Protein AF-A0A1W9TP32-F1 (afdb_monomer_lite)

pLDDT: mean 83.86, std 13.29, range [55.12, 97.12]

Structure (mmCIF, N/CA/C/O backbone):
data_AF-A0A1W9TP32-F1
#
_entry.id   AF-A0A1W9TP32-F1
#
loop_
_atom_site.group_PDB
_atom_site.id
_atom_site.type_symbol
_atom_site.label_atom_id
_atom_site.label_alt_id
_atom_site.label_comp_id
_atom_site.label_asym_id
_atom_site.label_entity_id
_atom_site.label_seq_id
_atom_site.pdbx_PDB_ins_code
_atom_site.Cartn_x
_atom_site.Cartn_y
_atom_site.Cartn_z
_atom_site.occupancy
_atom_site.B_iso_or_equiv
_atom_site.auth_seq_id
_atom_site.auth_comp_id
_atom_site.auth_asym_id
_atom_site.auth_atom_id
_atom_site.pdbx_PDB_model_num
ATOM 1 N N . MET A 1 1 ? 35.164 -2.280 -26.044 1.00 69.62 1 MET A N 1
ATOM 2 C CA . MET A 1 1 ? 34.606 -1.096 -25.344 1.00 69.62 1 MET A CA 1
ATOM 3 C C . MET A 1 1 ? 33.566 -0.341 -26.167 1.00 69.62 1 MET A C 1
ATOM 5 O O . MET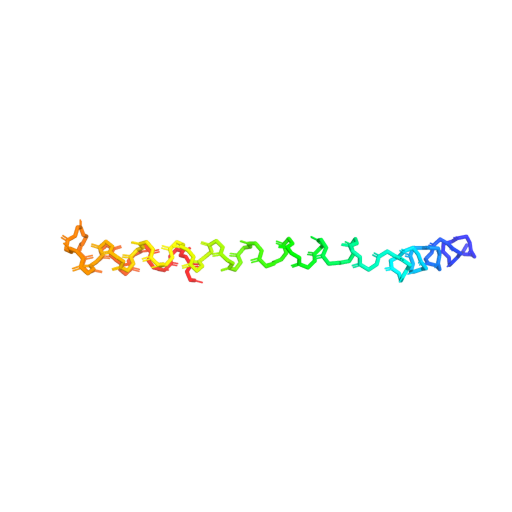 A 1 1 ? 32.473 -0.155 -25.658 1.00 69.62 1 MET A O 1
ATOM 9 N N . PHE A 1 2 ? 33.835 0.040 -27.423 1.00 79.38 2 PHE A N 1
ATOM 10 C CA . PHE A 1 2 ? 32.889 0.820 -28.250 1.00 79.38 2 PHE A CA 1
ATOM 11 C C . PHE A 1 2 ? 31.524 0.155 -28.502 1.00 79.38 2 PHE A C 1
ATOM 13 O O . PHE A 1 2 ? 30.513 0.845 -28.573 1.00 79.38 2 PHE A O 1
ATOM 20 N N . PHE A 1 3 ? 31.474 -1.177 -28.568 1.00 84.06 3 PHE A N 1
ATOM 21 C CA . PHE A 1 3 ? 30.229 -1.918 -28.801 1.00 84.06 3 PHE A CA 1
ATOM 22 C C . PHE A 1 3 ? 29.193 -1.728 -27.676 1.00 84.06 3 PHE A C 1
ATOM 24 O O . PHE A 1 3 ? 28.007 -1.571 -27.947 1.00 84.06 3 PHE A O 1
ATOM 31 N N . PHE A 1 4 ? 29.644 -1.658 -26.417 1.00 85.50 4 PHE A N 1
ATOM 32 C CA . PHE A 1 4 ? 28.773 -1.382 -25.268 1.00 85.50 4 PHE A CA 1
ATOM 33 C C . PHE A 1 4 ? 28.213 0.043 -25.300 1.00 85.50 4 PHE A C 1
ATOM 35 O O . PHE A 1 4 ? 27.061 0.261 -24.943 1.00 85.50 4 PHE A O 1
ATOM 42 N N . LEU A 1 5 ? 29.007 1.005 -25.772 1.00 88.81 5 LEU A N 1
ATOM 43 C CA . LEU A 1 5 ? 28.588 2.401 -25.890 1.00 88.81 5 LEU A CA 1
ATOM 44 C C . LEU A 1 5 ? 27.493 2.551 -26.960 1.00 88.81 5 LEU A C 1
ATOM 46 O O . LEU A 1 5 ? 26.483 3.211 -26.730 1.00 88.81 5 LEU A O 1
ATOM 50 N N . LEU A 1 6 ? 27.642 1.849 -28.086 1.00 90.56 6 LEU A N 1
ATOM 51 C CA . LEU A 1 6 ? 26.630 1.774 -29.144 1.00 90.56 6 LEU A CA 1
ATOM 52 C C . LEU A 1 6 ? 25.334 1.102 -28.657 1.00 90.56 6 LEU A C 1
ATOM 54 O O . LEU A 1 6 ? 24.244 1.601 -28.930 1.00 90.56 6 LEU A O 1
ATOM 58 N N . LEU A 1 7 ? 25.447 0.025 -27.873 1.00 90.69 7 LEU A N 1
ATOM 59 C CA . LEU A 1 7 ? 24.303 -0.657 -27.259 1.00 90.69 7 LEU A CA 1
ATOM 60 C C . LEU A 1 7 ? 23.508 0.280 -26.331 1.00 90.69 7 LEU A C 1
ATOM 62 O O . LEU A 1 7 ? 22.283 0.335 -26.410 1.00 90.69 7 LEU A O 1
ATOM 66 N N . ILE A 1 8 ? 24.201 1.053 -25.489 1.00 89.81 8 ILE A N 1
ATOM 67 C CA . ILE A 1 8 ? 23.578 2.010 -24.560 1.00 89.81 8 ILE A CA 1
ATOM 68 C C . ILE A 1 8 ? 22.800 3.092 -25.321 1.00 89.81 8 ILE A C 1
ATOM 70 O O . ILE A 1 8 ? 21.670 3.405 -2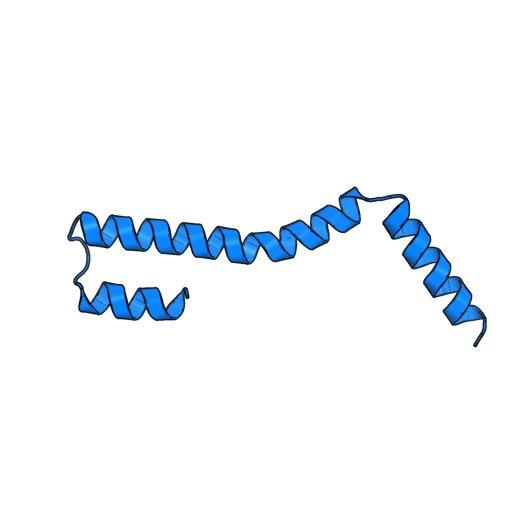4.951 1.00 89.81 8 ILE A O 1
ATOM 74 N N . ILE A 1 9 ? 23.359 3.624 -26.413 1.00 92.50 9 ILE A N 1
ATOM 75 C CA . ILE A 1 9 ? 22.685 4.637 -27.242 1.00 92.50 9 ILE A CA 1
ATOM 76 C C . ILE A 1 9 ? 21.386 4.085 -27.843 1.00 92.50 9 ILE A C 1
ATOM 78 O O . ILE A 1 9 ? 20.363 4.769 -27.822 1.00 92.50 9 ILE A O 1
ATOM 82 N N . VAL A 1 10 ? 21.397 2.842 -28.335 1.00 91.62 10 VAL A N 1
ATOM 83 C CA . VAL A 1 10 ? 20.203 2.195 -28.906 1.00 91.62 10 VAL A CA 1
ATOM 84 C C . VAL A 1 10 ? 19.119 1.991 -27.847 1.00 91.62 10 VAL A C 1
ATOM 86 O O . VAL A 1 10 ? 17.947 2.246 -28.121 1.00 91.62 10 VAL A O 1
ATOM 89 N N . ILE A 1 11 ? 19.501 1.591 -26.632 1.00 87.31 11 ILE A N 1
ATOM 90 C CA . ILE A 1 11 ? 18.568 1.427 -25.509 1.00 87.31 11 ILE A CA 1
ATOM 91 C C . ILE A 1 11 ? 17.914 2.770 -25.161 1.00 87.31 11 ILE A C 1
ATOM 93 O O . ILE A 1 11 ? 16.688 2.853 -25.094 1.00 87.31 11 ILE A O 1
ATOM 97 N N . ILE A 1 12 ? 18.707 3.834 -25.001 1.00 85.75 12 ILE A N 1
ATOM 98 C CA . ILE A 1 12 ? 18.192 5.178 -24.690 1.00 85.75 12 ILE A CA 1
ATOM 99 C C . ILE A 1 12 ? 17.247 5.661 -25.797 1.00 85.75 12 ILE A C 1
ATOM 101 O O . ILE A 1 12 ? 16.144 6.125 -25.510 1.00 85.75 12 ILE A O 1
ATOM 105 N N . TRP A 1 13 ? 17.635 5.500 -27.064 1.00 89.81 13 TRP A N 1
ATOM 106 C CA . TRP A 1 13 ? 16.809 5.895 -28.205 1.00 89.81 13 TRP A CA 1
ATOM 107 C C . TRP A 1 13 ? 15.479 5.132 -28.260 1.00 89.81 13 TRP A C 1
ATOM 109 O O . TRP A 1 13 ? 14.428 5.724 -28.513 1.00 89.81 13 TRP A O 1
ATOM 119 N N . TYR A 1 14 ? 15.501 3.829 -27.968 1.00 86.00 14 TYR A N 1
ATOM 120 C CA . TYR A 1 14 ? 14.301 2.997 -27.908 1.00 86.00 14 TYR A CA 1
ATOM 121 C C . TYR A 1 14 ? 13.323 3.464 -26.820 1.00 86.00 14 TYR A C 1
ATOM 123 O O . TYR A 1 14 ? 12.124 3.570 -27.090 1.00 86.00 14 TYR A O 1
ATOM 131 N N . PHE A 1 15 ? 13.827 3.792 -25.624 1.00 81.31 15 PHE A N 1
ATOM 132 C CA . PHE A 1 15 ? 13.012 4.328 -24.528 1.00 81.31 15 PHE A CA 1
ATOM 133 C C . PHE A 1 15 ? 12.480 5.741 -24.817 1.00 81.31 15 PHE A C 1
ATOM 135 O O . PHE A 1 15 ? 11.337 6.030 -24.475 1.00 81.31 15 PHE A O 1
ATOM 142 N N . MET A 1 16 ? 13.249 6.602 -25.498 1.00 78.44 16 MET A N 1
ATOM 143 C CA . MET A 1 16 ? 12.782 7.932 -25.926 1.00 78.44 16 MET A CA 1
ATOM 144 C C . MET A 1 16 ? 11.665 7.859 -26.975 1.00 78.44 16 MET A C 1
ATOM 146 O O . MET A 1 16 ? 10.745 8.672 -26.956 1.00 78.44 16 MET A O 1
ATOM 150 N N . LYS A 1 17 ? 11.742 6.895 -27.901 1.00 81.88 17 LYS A N 1
ATOM 151 C CA . LYS A 1 17 ? 10.762 6.735 -28.984 1.00 81.88 17 LYS A CA 1
ATOM 152 C C . LYS A 1 17 ? 9.488 6.009 -28.541 1.00 81.88 17 LYS A C 1
ATOM 154 O O . LYS A 1 17 ? 8.442 6.214 -29.147 1.00 81.88 17 LYS A O 1
ATOM 159 N N . ASN A 1 18 ? 9.568 5.200 -27.482 1.00 77.12 18 ASN A N 1
ATOM 160 C CA . ASN A 1 18 ? 8.437 4.477 -26.898 1.00 77.12 18 ASN A CA 1
ATOM 161 C C . ASN A 1 18 ? 8.169 4.948 -25.456 1.00 77.12 18 ASN A C 1
ATOM 163 O O . ASN A 1 18 ? 8.408 4.193 -24.507 1.00 77.12 18 ASN A O 1
ATOM 167 N N . PRO A 1 19 ? 7.640 6.171 -25.264 1.00 67.94 19 PRO A N 1
ATOM 168 C CA . PRO A 1 19 ? 7.339 6.695 -23.932 1.00 67.94 19 PRO A CA 1
ATOM 169 C C . PRO A 1 19 ? 6.290 5.851 -23.194 1.00 67.94 19 PRO A C 1
ATOM 171 O O . PRO A 1 19 ? 6.274 5.829 -21.969 1.00 67.94 19 PRO A O 1
ATOM 174 N N . GLU A 1 20 ? 5.449 5.095 -23.908 1.00 70.44 20 GLU A N 1
ATOM 175 C CA . GLU A 1 20 ? 4.512 4.139 -23.305 1.00 70.44 20 GLU A CA 1
ATOM 176 C C . GLU A 1 20 ? 5.217 2.975 -22.597 1.00 70.44 20 GLU A C 1
ATOM 178 O O . GLU A 1 20 ? 4.776 2.547 -21.533 1.00 70.44 20 GLU A O 1
ATOM 183 N N . ALA A 1 21 ? 6.352 2.499 -23.122 1.00 65.31 21 ALA A N 1
ATOM 184 C CA . ALA A 1 21 ? 7.148 1.462 -22.467 1.00 65.31 21 ALA A CA 1
ATOM 185 C C . ALA A 1 21 ? 7.779 1.980 -21.164 1.00 65.31 21 ALA A C 1
ATOM 187 O O . ALA A 1 21 ? 7.835 1.252 -20.175 1.00 65.31 21 ALA A O 1
ATOM 188 N N . ALA A 1 22 ? 8.185 3.255 -21.135 1.00 62.88 22 ALA A N 1
ATOM 189 C CA . ALA A 1 22 ? 8.645 3.923 -19.918 1.00 62.88 22 ALA A CA 1
ATOM 190 C C . ALA A 1 22 ? 7.497 4.149 -18.914 1.00 62.88 22 ALA A C 1
ATOM 192 O O . ALA A 1 22 ? 7.672 3.918 -17.718 1.00 62.88 22 ALA A O 1
ATOM 193 N N . ARG A 1 23 ? 6.296 4.518 -19.389 1.00 63.75 23 ARG A N 1
ATOM 194 C CA . ARG A 1 23 ? 5.095 4.642 -18.544 1.00 63.75 23 ARG A CA 1
ATOM 195 C C . ARG A 1 23 ? 4.685 3.311 -17.924 1.00 63.75 23 ARG A C 1
ATOM 197 O O . ARG A 1 23 ? 4.351 3.293 -16.751 1.00 63.75 23 ARG A O 1
ATOM 204 N N . LYS A 1 24 ? 4.793 2.198 -18.654 1.00 59.59 24 LYS A N 1
ATOM 205 C CA . LYS A 1 24 ? 4.483 0.855 -18.135 1.00 59.59 24 LYS A CA 1
ATOM 206 C C . LYS A 1 24 ? 5.426 0.418 -17.004 1.00 59.59 24 LYS A C 1
ATOM 208 O O . LYS A 1 24 ? 5.014 -0.309 -16.107 1.00 59.59 24 LYS A O 1
ATOM 213 N N . ILE A 1 25 ? 6.679 0.880 -17.029 1.00 61.34 25 ILE A N 1
ATOM 214 C CA . ILE A 1 25 ? 7.642 0.688 -15.931 1.00 61.34 25 ILE A CA 1
ATOM 215 C C . ILE A 1 25 ? 7.271 1.568 -14.725 1.00 61.34 25 ILE A C 1
ATOM 217 O O . ILE A 1 25 ? 7.329 1.098 -13.591 1.00 61.34 25 ILE A O 1
ATOM 221 N N . GLY A 1 26 ? 6.834 2.810 -14.963 1.00 58.47 26 GLY A N 1
ATOM 222 C CA . GLY A 1 26 ? 6.305 3.693 -13.915 1.00 58.47 26 GLY A CA 1
ATOM 223 C C . GLY A 1 26 ? 5.010 3.174 -13.273 1.00 58.47 26 GLY A C 1
ATOM 224 O O . GLY A 1 26 ? 4.868 3.228 -12.055 1.00 58.47 26 GLY A O 1
ATOM 225 N N . ASP A 1 27 ? 4.104 2.592 -14.060 1.00 56.59 27 ASP A N 1
ATOM 226 C CA . ASP A 1 27 ? 2.877 1.953 -13.565 1.00 56.59 27 ASP A CA 1
ATOM 227 C C . ASP A 1 27 ? 3.171 0.707 -12.727 1.00 56.59 27 ASP A C 1
ATOM 229 O O . ASP A 1 27 ? 2.474 0.448 -11.750 1.00 56.59 27 ASP A O 1
ATOM 233 N N . PHE A 1 28 ? 4.238 -0.040 -13.035 1.00 56.47 28 PHE A N 1
ATOM 234 C CA . PHE A 1 28 ? 4.659 -1.153 -12.183 1.00 56.47 28 PHE A CA 1
ATOM 235 C C . PHE A 1 28 ? 5.063 -0.669 -10.780 1.00 56.47 28 PHE A C 1
ATOM 237 O O . PHE A 1 28 ? 4.692 -1.299 -9.792 1.00 56.47 28 PHE A O 1
ATOM 244 N N . GLN A 1 29 ? 5.738 0.481 -10.670 1.00 56.03 29 GLN A N 1
ATOM 245 C CA . GLN A 1 29 ? 6.029 1.118 -9.377 1.00 56.03 29 GLN A CA 1
ATOM 246 C C . GLN A 1 29 ? 4.783 1.712 -8.698 1.00 56.03 29 GLN A C 1
ATOM 248 O O . GLN A 1 29 ? 4.673 1.642 -7.477 1.00 56.03 29 GLN A O 1
ATOM 253 N N . ASN A 1 30 ? 3.825 2.254 -9.455 1.00 55.12 30 ASN A N 1
ATOM 254 C CA . ASN A 1 30 ? 2.574 2.768 -8.883 1.00 55.12 30 ASN A CA 1
ATOM 255 C C . ASN A 1 30 ? 1.627 1.660 -8.409 1.00 55.12 30 ASN A C 1
ATOM 257 O O . ASN A 1 30 ? 0.891 1.871 -7.449 1.00 55.12 30 ASN A O 1
ATOM 261 N N . SER A 1 31 ? 1.679 0.469 -9.011 1.00 60.59 31 SER A N 1
ATOM 262 C CA . SER A 1 31 ? 0.801 -0.650 -8.645 1.00 60.59 31 SER A CA 1
ATOM 263 C C . SER A 1 31 ? 0.958 -1.089 -7.184 1.00 60.59 31 SER A C 1
ATOM 265 O O . SER A 1 31 ? -0.023 -1.467 -6.539 1.00 60.59 31 SER A O 1
ATOM 267 N N . SER A 1 32 ? 2.165 -0.986 -6.611 1.00 66.81 32 SER A N 1
ATOM 268 C CA . SER A 1 32 ? 2.397 -1.296 -5.195 1.00 66.81 32 SER A CA 1
ATOM 269 C C . SER A 1 32 ? 1.837 -0.228 -4.255 1.00 66.81 32 SER A C 1
ATOM 271 O O . SER A 1 32 ? 1.365 -0.550 -3.171 1.00 66.81 32 SER A O 1
ATOM 273 N N . GLU A 1 33 ? 1.862 1.041 -4.660 1.00 74.81 33 GLU A N 1
ATOM 274 C CA . GLU A 1 33 ? 1.290 2.138 -3.868 1.00 74.81 33 GLU A CA 1
ATOM 275 C C . GLU A 1 33 ? -0.240 2.154 -3.952 1.00 74.81 33 GLU A C 1
ATOM 277 O O . GLU A 1 33 ? -0.928 2.380 -2.956 1.00 74.81 33 GLU A O 1
ATOM 282 N N . GLU A 1 34 ? -0.792 1.854 -5.125 1.00 80.38 34 GLU A N 1
ATOM 283 C CA . GLU A 1 34 ? -2.232 1.742 -5.338 1.00 80.38 34 GLU A CA 1
ATOM 284 C C . GLU A 1 34 ? -2.827 0.563 -4.558 1.00 80.38 34 GLU A C 1
ATOM 286 O O . GLU A 1 34 ? -3.796 0.738 -3.818 1.00 80.38 34 GLU A O 1
ATOM 291 N N . SER A 1 35 ? -2.183 -0.606 -4.609 1.00 83.19 35 SER A N 1
ATOM 292 C CA . SER A 1 35 ? -2.609 -1.779 -3.834 1.00 83.19 35 SER A CA 1
ATOM 293 C C . SER A 1 35 ? -2.499 -1.572 -2.319 1.00 83.19 35 SER A C 1
ATOM 295 O O . SER A 1 35 ? -3.394 -1.988 -1.579 1.00 83.19 35 SER A O 1
ATOM 297 N N . LYS A 1 36 ? -1.467 -0.867 -1.830 1.00 87.50 36 LYS A N 1
ATOM 298 C CA . LYS A 1 36 ? -1.381 -0.455 -0.416 1.00 87.50 36 LYS A CA 1
ATOM 299 C C . LYS A 1 36 ? -2.532 0.464 -0.011 1.00 87.50 36 LYS A C 1
ATOM 301 O O . LYS A 1 36 ? -3.141 0.260 1.041 1.00 87.50 36 LYS A O 1
ATOM 306 N N . ARG A 1 37 ? -2.859 1.461 -0.839 1.00 88.19 37 ARG A N 1
ATOM 307 C CA . ARG A 1 37 ? -3.987 2.376 -0.591 1.00 88.19 37 ARG A CA 1
ATOM 308 C C . ARG A 1 37 ? -5.317 1.636 -0.549 1.00 88.19 37 ARG A C 1
ATOM 310 O O . ARG A 1 37 ? -6.137 1.911 0.326 1.00 88.19 37 ARG A O 1
ATOM 317 N N . GLU A 1 38 ? -5.522 0.691 -1.458 1.00 91.19 38 GLU A N 1
ATOM 318 C CA . GLU A 1 38 ? -6.732 -0.126 -1.498 1.00 91.19 38 GLU A CA 1
ATOM 319 C C . GLU A 1 38 ? -6.846 -1.033 -0.262 1.00 91.19 38 GLU A C 1
ATOM 321 O O . GLU A 1 38 ? -7.892 -1.068 0.389 1.00 91.19 38 GLU A O 1
ATOM 326 N N . ALA A 1 39 ? -5.748 -1.674 0.149 1.00 91.88 39 ALA A N 1
ATOM 327 C CA . ALA A 1 39 ? -5.706 -2.492 1.359 1.00 91.88 39 ALA A CA 1
ATOM 328 C C . ALA A 1 39 ? -5.992 -1.677 2.637 1.00 91.88 39 ALA A C 1
ATOM 330 O O . ALA A 1 39 ? -6.763 -2.121 3.492 1.00 91.88 39 ALA A O 1
ATOM 331 N N . LEU A 1 40 ? -5.434 -0.464 2.757 1.00 94.75 40 LEU A N 1
ATOM 332 C CA . LEU A 1 40 ? -5.735 0.451 3.867 1.00 94.75 40 LEU A CA 1
ATOM 333 C C . LEU A 1 40 ? -7.202 0.891 3.871 1.00 94.75 40 LEU A C 1
ATOM 335 O O . LEU A 1 40 ? -7.807 0.994 4.938 1.00 94.75 40 LEU A O 1
ATOM 339 N N . LYS A 1 41 ? -7.793 1.127 2.695 1.00 94.81 41 LYS A N 1
ATOM 340 C CA . LYS A 1 41 ? -9.206 1.499 2.569 1.00 94.81 41 LYS A CA 1
ATOM 341 C C . LYS A 1 41 ? -10.120 0.397 3.106 1.00 94.81 41 LYS A C 1
ATOM 343 O O . LYS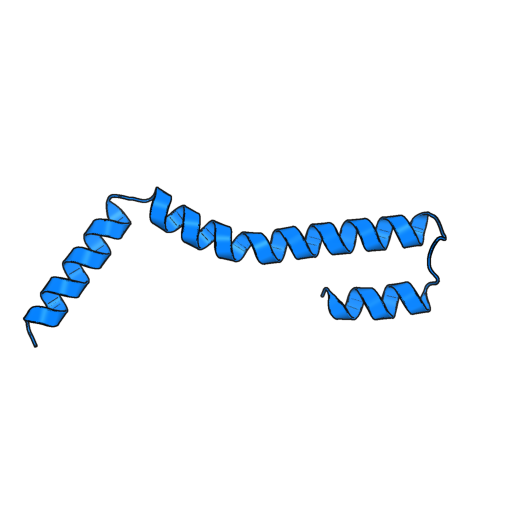 A 1 41 ? -10.975 0.686 3.938 1.00 94.81 41 LYS A O 1
ATOM 348 N N . ILE A 1 42 ? -9.890 -0.852 2.696 1.00 95.19 42 ILE A N 1
ATOM 349 C CA . ILE A 1 42 ? -10.655 -2.015 3.177 1.00 95.19 42 ILE A CA 1
ATOM 350 C C . ILE A 1 42 ? -10.472 -2.191 4.689 1.00 95.19 42 ILE A C 1
ATOM 352 O O . ILE A 1 42 ? -11.429 -2.466 5.410 1.00 95.19 42 ILE A O 1
ATOM 356 N N . LEU A 1 43 ? -9.246 -2.017 5.191 1.00 95.69 43 LEU A N 1
ATOM 357 C CA . LEU A 1 43 ? -8.963 -2.132 6.620 1.00 95.69 43 LEU A CA 1
ATOM 358 C C . LEU A 1 43 ? -9.719 -1.074 7.443 1.00 95.69 43 LEU A C 1
ATOM 360 O O . LEU A 1 43 ? -10.289 -1.403 8.483 1.00 95.69 43 LEU A O 1
ATOM 364 N N . ASN A 1 44 ? -9.748 0.173 6.968 1.00 96.12 44 ASN A N 1
ATOM 365 C CA . ASN A 1 44 ? -10.498 1.258 7.602 1.00 96.12 44 ASN A CA 1
ATOM 366 C C . ASN A 1 44 ? -12.005 0.987 7.594 1.00 96.12 44 ASN A C 1
ATOM 368 O O . ASN A 1 44 ? -12.660 1.191 8.610 1.00 96.12 44 ASN A O 1
ATOM 372 N N . GLU A 1 45 ? -12.548 0.508 6.475 1.00 97.00 45 GLU A N 1
ATOM 373 C CA . GLU A 1 45 ? -13.971 0.181 6.348 1.00 97.00 45 GLU A CA 1
ATOM 374 C C . GLU A 1 45 ? -14.390 -0.886 7.366 1.00 97.00 45 GLU A C 1
ATOM 376 O O . GLU A 1 45 ? -15.345 -0.692 8.114 1.00 97.00 45 GLU A O 1
ATOM 381 N N . LYS A 1 46 ? -13.597 -1.954 7.495 1.00 96.25 46 LYS A N 1
ATOM 382 C CA . LYS A 1 46 ? -13.825 -3.011 8.492 1.0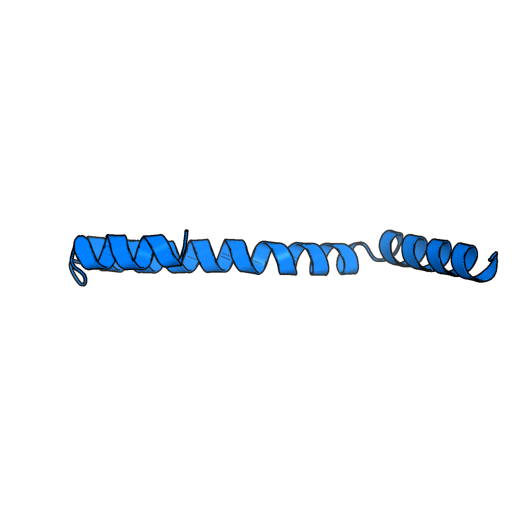0 96.25 46 LYS A CA 1
ATOM 383 C C . LYS A 1 46 ? -13.794 -2.497 9.929 1.00 96.25 46 LYS A C 1
ATOM 385 O O . LYS A 1 46 ? -14.575 -2.958 10.756 1.00 96.25 46 LYS A O 1
ATOM 390 N N . PHE A 1 47 ? -12.900 -1.557 10.236 1.00 97.12 47 PHE A N 1
ATOM 391 C CA . PHE A 1 47 ? -12.815 -0.958 11.568 1.00 97.12 47 PHE A CA 1
ATOM 392 C C . PHE A 1 47 ? -14.019 -0.060 11.870 1.00 97.12 47 PHE A C 1
ATOM 394 O O . PHE A 1 47 ? -14.626 -0.193 12.928 1.00 97.12 47 PHE A O 1
ATOM 401 N N . VAL A 1 48 ? -14.413 0.798 10.924 1.00 96.56 48 VAL A N 1
ATOM 402 C CA . VAL A 1 48 ? -15.587 1.678 11.062 1.00 96.56 48 VAL A CA 1
ATOM 403 C C . VAL A 1 48 ? -16.882 0.870 11.191 1.00 96.56 48 VAL A C 1
ATOM 405 O O . VAL A 1 48 ? -17.748 1.233 11.983 1.00 96.56 48 VAL A O 1
ATOM 408 N N . ASN A 1 49 ? -16.991 -0.250 10.475 1.00 97.12 49 ASN A N 1
ATOM 409 C CA . ASN A 1 49 ? -18.124 -1.173 10.576 1.00 97.12 49 ASN A CA 1
ATOM 410 C C . ASN A 1 49 ? -18.131 -1.995 11.880 1.00 97.12 49 ASN A C 1
ATOM 412 O O . ASN A 1 49 ? -19.094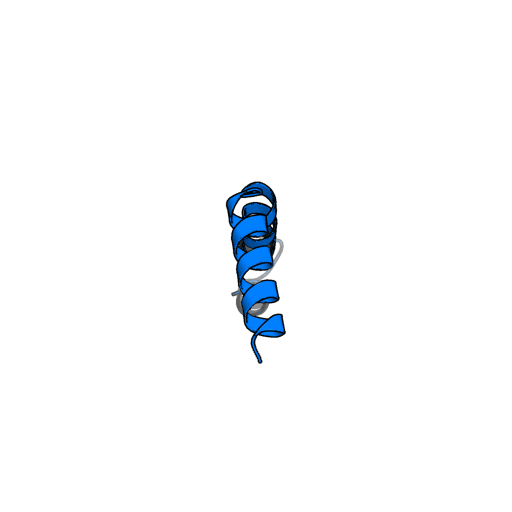 -2.716 12.136 1.00 97.12 49 ASN A O 1
ATOM 416 N N . GLY A 1 50 ? -17.072 -1.926 12.696 1.00 95.69 50 GLY A N 1
ATOM 417 C CA . GLY A 1 50 ? -16.936 -2.714 13.923 1.00 95.69 50 GLY A CA 1
ATOM 418 C C . GLY A 1 50 ? -16.687 -4.209 13.685 1.00 95.69 50 GLY A C 1
ATOM 419 O O . GLY A 1 50 ? -16.864 -5.007 14.601 1.00 95.69 50 GLY A O 1
ATOM 420 N N . GLU A 1 51 ? -16.276 -4.604 12.474 1.00 96.88 51 GLU A N 1
ATOM 421 C CA . GLU A 1 51 ? -15.933 -5.997 12.138 1.00 96.88 51 GLU A CA 1
ATOM 422 C C . GLU A 1 51 ? -14.614 -6.447 12.779 1.00 96.88 51 GLU A C 1
ATOM 424 O O . GLU A 1 51 ? -14.368 -7.646 12.912 1.00 96.88 51 GLU A O 1
ATOM 429 N N . ILE A 1 52 ? -13.745 -5.494 13.125 1.00 96.50 52 ILE A N 1
ATOM 430 C CA . ILE A 1 52 ? -12.438 -5.734 13.739 1.00 96.50 52 ILE A CA 1
ATOM 431 C C . ILE A 1 52 ? -12.231 -4.816 14.938 1.00 96.50 52 ILE A C 1
ATOM 433 O O . ILE A 1 52 ? -12.720 -3.686 14.976 1.00 96.50 52 ILE A O 1
ATOM 437 N N . THR A 1 53 ? -11.457 -5.299 15.902 1.00 96.31 53 THR A N 1
ATOM 438 C CA . THR A 1 53 ? -11.070 -4.527 17.088 1.00 96.31 53 THR A CA 1
ATOM 439 C C . THR A 1 53 ? -9.942 -3.535 16.786 1.00 96.31 53 THR A C 1
ATOM 441 O O . THR A 1 53 ? -9.221 -3.662 15.793 1.00 96.31 53 THR A O 1
ATOM 444 N N . GLU A 1 54 ? -9.746 -2.551 17.668 1.00 94.31 54 GLU A N 1
ATOM 445 C CA . GLU A 1 54 ? -8.646 -1.579 17.563 1.00 94.31 54 GLU A CA 1
ATOM 446 C C . GLU A 1 54 ? -7.268 -2.261 17.536 1.00 94.31 54 GLU A C 1
ATOM 448 O O . GLU A 1 54 ? -6.413 -1.918 16.718 1.00 94.31 54 GLU A O 1
ATOM 453 N N . GLU A 1 55 ? -7.063 -3.283 18.371 1.00 95.81 55 GLU A N 1
ATOM 454 C CA . GLU A 1 55 ? -5.810 -4.042 18.407 1.00 95.81 55 GLU A CA 1
ATOM 455 C C . GLU A 1 55 ? -5.532 -4.736 17.061 1.00 95.81 55 GLU A C 1
ATOM 457 O O . GLU A 1 55 ? -4.421 -4.676 16.521 1.00 95.81 55 GLU A O 1
ATOM 462 N N . GLU A 1 56 ? -6.553 -5.363 16.475 1.00 93.12 56 GLU A N 1
ATOM 463 C CA . GLU A 1 56 ? -6.440 -6.015 15.171 1.00 93.12 56 GLU A CA 1
ATOM 464 C C . GLU A 1 56 ? -6.202 -5.019 14.040 1.00 93.12 56 GLU A C 1
ATOM 466 O O . GLU A 1 56 ? -5.407 -5.303 13.136 1.00 93.12 56 GLU A O 1
ATOM 471 N N . TYR A 1 57 ? -6.860 -3.860 14.095 1.00 96.12 57 TYR A N 1
ATOM 472 C CA . TYR A 1 57 ? -6.658 -2.769 13.153 1.00 96.12 57 TYR A CA 1
ATOM 473 C C . TYR A 1 57 ? -5.201 -2.294 13.171 1.00 96.12 57 TYR A C 1
ATOM 475 O O . TYR A 1 57 ? -4.545 -2.288 12.128 1.00 96.12 57 TYR A O 1
ATOM 483 N N . LEU A 1 58 ? -4.653 -1.985 14.350 1.00 95.94 58 LEU A N 1
ATOM 484 C CA . LEU A 1 58 ? -3.275 -1.508 14.502 1.00 95.94 58 LEU A CA 1
ATOM 485 C C . LEU A 1 58 ? -2.247 -2.543 14.030 1.00 95.94 58 LEU A C 1
ATOM 487 O O . LEU A 1 58 ? -1.293 -2.197 13.327 1.00 95.94 58 LEU A O 1
ATOM 491 N N . ARG A 1 59 ? -2.460 -3.827 14.353 1.00 95.56 59 ARG A N 1
ATOM 492 C CA . ARG A 1 59 ? -1.576 -4.914 13.909 1.00 95.56 59 ARG A CA 1
ATOM 493 C C . ARG A 1 59 ? -1.556 -5.045 12.388 1.00 95.56 59 ARG A C 1
ATOM 495 O O . ARG A 1 59 ? -0.487 -5.212 11.811 1.00 95.56 59 ARG A O 1
ATOM 502 N N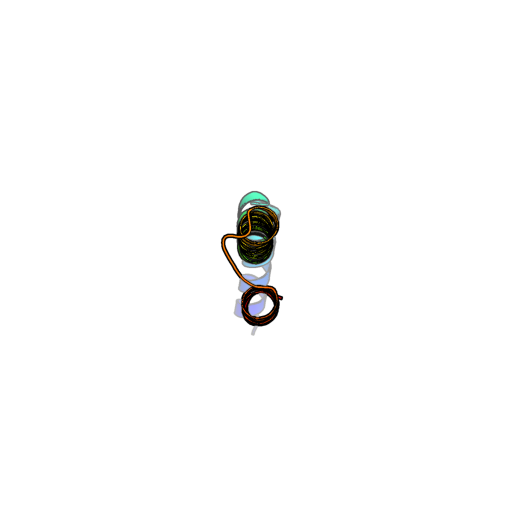 . LYS A 1 60 ? -2.722 -4.980 11.738 1.00 94.62 60 LYS A N 1
ATOM 503 C CA . LYS A 1 60 ? -2.848 -5.107 10.276 1.00 94.62 60 LYS A CA 1
ATOM 504 C C . LYS A 1 60 ? -2.348 -3.863 9.546 1.00 94.62 60 LYS A C 1
ATOM 506 O O . LYS A 1 60 ? -1.692 -4.001 8.520 1.00 94.62 60 LYS A O 1
ATOM 511 N N . LYS A 1 61 ? -2.587 -2.669 10.094 1.00 94.25 61 LYS A N 1
ATOM 512 C CA . LYS A 1 61 ? -2.104 -1.401 9.535 1.00 94.25 61 LYS A CA 1
ATOM 513 C C . LYS A 1 61 ? -0.578 -1.386 9.418 1.00 94.25 61 LYS A C 1
ATOM 515 O O . LYS A 1 61 ? -0.063 -1.078 8.352 1.00 94.25 61 LYS A O 1
ATOM 520 N N . LYS A 1 62 ? 0.127 -1.843 10.460 1.00 93.50 62 LYS A N 1
ATOM 521 C CA . LYS A 1 62 ? 1.599 -1.946 10.497 1.00 93.50 62 LYS A CA 1
ATOM 522 C C . LYS A 1 62 ? 2.201 -2.917 9.465 1.00 93.50 62 LYS A C 1
ATOM 524 O O . LYS A 1 62 ? 3.403 -2.909 9.246 1.00 93.50 62 LYS A O 1
ATOM 529 N N . ILE A 1 63 ? 1.396 -3.809 8.886 1.00 91.56 63 ILE A N 1
ATOM 530 C CA . ILE A 1 63 ? 1.849 -4.729 7.831 1.00 91.56 63 ILE A CA 1
ATOM 531 C C . ILE A 1 63 ? 1.761 -4.057 6.450 1.00 91.56 63 ILE A C 1
ATOM 533 O O . ILE A 1 63 ? 2.493 -4.436 5.540 1.00 91.56 63 ILE A O 1
ATOM 537 N N . ILE A 1 64 ? 0.852 -3.091 6.285 1.00 88.44 64 ILE A N 1
ATOM 538 C CA . ILE A 1 64 ? 0.564 -2.435 5.002 1.00 88.44 64 ILE A CA 1
ATOM 539 C C . ILE A 1 64 ? 1.397 -1.152 4.828 1.00 88.44 64 ILE A C 1
ATOM 541 O O . ILE A 1 64 ? 1.838 -0.855 3.713 1.00 88.44 64 ILE A O 1
ATOM 545 N N . GLU A 1 65 ? 1.596 -0.411 5.921 1.00 83.12 65 GLU A N 1
ATOM 546 C CA . GLU A 1 65 ? 2.399 0.820 6.019 1.00 83.12 65 GLU A CA 1
ATOM 547 C C . GLU A 1 65 ? 3.864 0.512 6.355 1.00 83.12 65 GLU A C 1
ATOM 549 O O . GLU A 1 65 ? 4.734 0.922 5.551 1.00 83.12 65 GLU A O 1
#

Radius of gyration: 21.29 Å; chains: 1; bounding box: 53×14×48 Å

Secondary structure (DSSP, 8-state):
-HHHHHHHHHHHHHHHH-HHHHHHHHHHHHHHHHHHHHHHHHHHHHHHTTSS-HHHHHHHHHHH-

Foldseek 3Di:
DVVVVVVVVVVVVVCVVCVVVVVVVVVVVVVLVVVLVVQLVVLVVCVVVVVDDPVRSVVSNVVSD

Sequence (65 aa):
MFFFLLLIIVIIWYFMKNPEAARKIGDFQNSSEESKREALKILNEKFVNGEITEEEYLRKKKIIE